Protein AF-A0A6G5QLQ7-F1 (afdb_monomer)

Radius of gyration: 13.01 Å; Cα contacts (8 Å, |Δi|>4): 200; chains: 1; bounding box: 36×27×32 Å

Nearest PDB structures (foldseek):
  4dx9-assembly3_E  TM=5.658E-01  e=3.582E+00  Homo sapiens
  7t3b-assembly1_E  TM=6.150E-01  e=6.074E+00  Homo sapiens
  5zcb-assembly1_A  TM=2.823E-01  e=5.351E-01  Bacillus sp. (in: firmicutes)
  8y5f-assembly1_D  TM=3.367E-01  e=1.313E+00  Escherichia coli

Secondary structure (DSSP, 8-state):
------EEETTTTEEEEEEE-TTSSEEEEEEEES--EEEESS--S---SPPEEEEEEEEETTTEEEEEEEETTS-EEEEEESEEEEEEEE-

pLDDT: mean 75.91, std 15.09, range [42.38, 93.56]

Solvent-accessible surface area (backbone atoms only — not comparable to full-atom values): 5303 Å² total; per-residue (Å²): 126,45,57,70,58,80,50,80,48,93,87,50,53,38,44,42,45,40,40,48,39,96,83,65,51,30,38,39,36,39,39,36,34,57,53,75,47,77,46,69,76,63,94,66,94,71,81,67,85,57,49,77,73,46,76,49,81,46,83,44,82,94,73,31,35,36,40,39,39,33,30,72,85,71,48,40,42,39,40,30,25,63,45,78,47,79,48,78,41,78,107

Structure (mmCIF, N/CA/C/O backbone):
data_AF-A0A6G5QLQ7-F1
#
_entry.id   AF-A0A6G5QLQ7-F1
#
loop_
_atom_site.group_PDB
_atom_site.id
_atom_site.type_symbol
_atom_site.label_atom_id
_atom_site.label_alt_id
_atom_site.label_comp_id
_atom_site.label_asym_id
_atom_site.label_entity_id
_atom_site.label_seq_id
_atom_site.pdbx_PDB_ins_code
_atom_site.Cartn_x
_atom_site.Cartn_y
_atom_site.Cartn_z
_atom_site.occupancy
_atom_site.B_iso_or_equiv
_atom_site.auth_seq_id
_atom_site.auth_comp_id
_atom_site.auth_asym_id
_atom_site.auth_atom_id
_atom_site.pdbx_PDB_model_num
ATOM 1 N N . MET A 1 1 ? 14.661 -2.332 -8.443 1.00 48.22 1 MET A N 1
ATOM 2 C CA . MET A 1 1 ? 13.963 -3.577 -8.075 1.00 48.22 1 MET A CA 1
ATOM 3 C C . MET A 1 1 ? 13.117 -3.241 -6.865 1.00 48.22 1 MET A C 1
ATOM 5 O O . MET A 1 1 ? 13.675 -2.798 -5.866 1.00 48.22 1 MET A O 1
ATOM 9 N N . THR A 1 2 ? 11.795 -3.290 -6.997 1.00 48.72 2 THR A N 1
ATOM 10 C CA . THR A 1 2 ? 10.874 -2.817 -5.957 1.00 48.72 2 THR A CA 1
ATOM 11 C C . THR A 1 2 ? 10.820 -3.841 -4.824 1.00 48.72 2 THR A C 1
ATOM 13 O O . THR A 1 2 ? 10.266 -4.926 -4.978 1.00 48.72 2 THR A O 1
ATOM 16 N N . GLU A 1 3 ? 11.457 -3.541 -3.691 1.00 48.50 3 GLU A N 1
ATOM 17 C CA . GLU A 1 3 ? 11.501 -4.464 -2.554 1.00 48.50 3 GLU A CA 1
ATOM 18 C C . GLU A 1 3 ? 10.279 -4.262 -1.642 1.00 48.50 3 GLU A C 1
ATOM 20 O O . GLU A 1 3 ? 10.247 -3.379 -0.781 1.00 48.50 3 GLU A O 1
ATOM 25 N N . PHE A 1 4 ? 9.263 -5.109 -1.811 1.00 49.12 4 PHE A N 1
ATOM 26 C CA . PHE A 1 4 ? 8.090 -5.118 -0.942 1.00 49.12 4 PHE A CA 1
ATOM 27 C C . PHE A 1 4 ? 8.362 -5.892 0.341 1.00 49.12 4 PHE A C 1
ATOM 29 O O . PHE A 1 4 ? 8.202 -7.109 0.415 1.00 49.12 4 PHE A O 1
ATOM 36 N N . LYS A 1 5 ? 8.747 -5.170 1.392 1.00 50.78 5 LYS A N 1
ATOM 37 C CA . LYS A 1 5 ? 8.779 -5.713 2.755 1.00 50.78 5 LYS A CA 1
ATOM 38 C C . LYS A 1 5 ? 7.485 -5.344 3.468 1.00 50.78 5 LYS A C 1
ATOM 40 O O . LYS A 1 5 ? 7.384 -4.287 4.087 1.00 50.7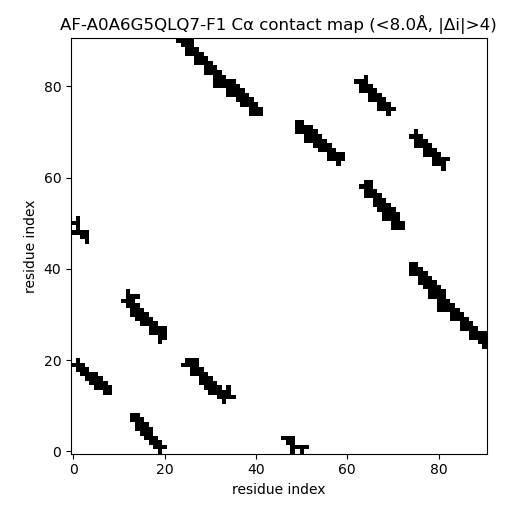8 5 LYS A O 1
ATOM 45 N N . PHE A 1 6 ? 6.492 -6.219 3.336 1.00 50.56 6 PHE A N 1
ATOM 46 C CA . PHE A 1 6 ? 5.240 -6.145 4.078 1.00 50.56 6 PHE A CA 1
ATOM 47 C C . PHE A 1 6 ? 5.454 -6.731 5.479 1.00 50.56 6 PHE A C 1
ATOM 49 O O . PHE A 1 6 ? 5.611 -7.939 5.637 1.00 50.56 6 PHE A O 1
ATOM 56 N N . ALA A 1 7 ? 5.496 -5.873 6.498 1.00 44.22 7 ALA A N 1
ATOM 57 C CA . ALA A 1 7 ? 5.514 -6.291 7.897 1.00 44.22 7 ALA A CA 1
ATOM 58 C C . ALA A 1 7 ? 4.250 -5.761 8.583 1.00 44.22 7 ALA A C 1
ATOM 60 O O . ALA A 1 7 ? 4.148 -4.562 8.850 1.00 44.22 7 ALA A O 1
ATOM 61 N N . ILE A 1 8 ? 3.286 -6.650 8.855 1.00 48.59 8 ILE A N 1
ATOM 62 C CA . ILE A 1 8 ? 2.208 -6.373 9.814 1.00 48.59 8 ILE A CA 1
ATOM 63 C C . ILE A 1 8 ? 2.794 -6.641 11.195 1.00 48.59 8 ILE A C 1
ATOM 65 O O . ILE A 1 8 ? 2.993 -7.793 11.580 1.00 48.59 8 ILE A O 1
ATOM 69 N N . LEU A 1 9 ? 3.099 -5.586 11.941 1.00 47.91 9 LEU A N 1
ATOM 70 C CA . LEU A 1 9 ? 3.472 -5.729 13.343 1.00 47.91 9 LEU A CA 1
ATOM 71 C C . LEU A 1 9 ? 2.172 -5.829 14.146 1.00 47.91 9 LEU A C 1
ATOM 73 O O . LEU A 1 9 ? 1.454 -4.850 14.265 1.00 47.91 9 LEU A O 1
ATOM 77 N N . LYS A 1 10 ? 1.857 -7.017 14.676 1.00 42.38 10 LYS A N 1
ATOM 78 C CA . LYS A 1 10 ? 0.589 -7.337 15.369 1.00 42.38 10 LYS A CA 1
ATOM 79 C C . LYS A 1 10 ? 0.246 -6.467 16.597 1.00 42.38 10 LYS A C 1
ATOM 81 O O . LYS A 1 10 ? -0.876 -6.563 17.071 1.00 42.38 10 LYS A O 1
ATOM 86 N N . ASN A 1 11 ? 1.177 -5.656 17.105 1.00 47.50 11 ASN A N 1
ATOM 87 C CA . ASN A 1 11 ? 1.029 -4.931 18.377 1.00 47.50 11 ASN A CA 1
ATOM 88 C C . ASN A 1 11 ? 0.844 -3.411 18.242 1.00 47.50 11 ASN A C 1
ATOM 90 O O . ASN A 1 11 ? 0.654 -2.730 19.242 1.00 47.50 11 ASN A O 1
ATOM 94 N N . GLU A 1 12 ? 0.871 -2.874 17.027 1.00 55.38 12 GLU A N 1
ATOM 95 C CA .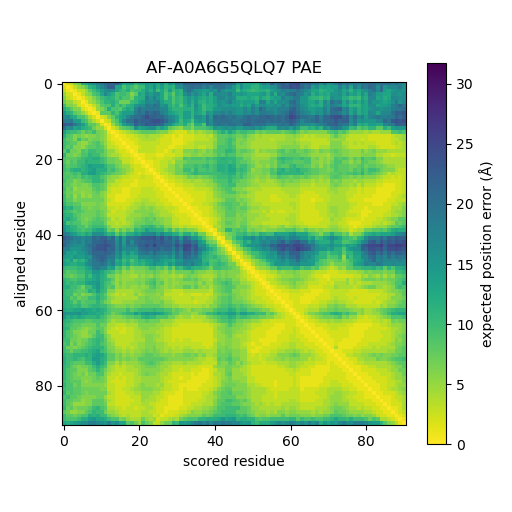 GLU A 1 12 ? 0.442 -1.507 16.732 1.00 55.38 12 GLU A CA 1
ATOM 96 C C . GLU A 1 12 ? -0.400 -1.598 15.461 1.00 55.38 12 GLU A C 1
ATOM 98 O O . GLU A 1 12 ? -0.004 -2.325 14.553 1.00 55.38 12 GLU A O 1
ATOM 103 N N . ASP A 1 13 ? -1.519 -0.879 15.344 1.00 64.88 13 ASP A N 1
ATOM 104 C CA . ASP A 1 13 ? -2.297 -0.779 14.094 1.00 64.88 13 ASP A CA 1
ATOM 105 C C . ASP A 1 13 ? -1.500 -0.012 13.020 1.00 64.88 13 ASP A C 1
ATOM 107 O O . ASP A 1 13 ? -1.873 1.080 12.574 1.00 64.88 13 ASP A O 1
ATOM 111 N N . ARG A 1 14 ? -0.334 -0.545 12.651 1.00 71.62 14 ARG A N 1
ATOM 112 C CA . ARG A 1 14 ? 0.713 0.108 11.889 1.00 71.62 14 ARG A CA 1
ATOM 113 C C . ARG A 1 14 ? 1.155 -0.790 10.751 1.00 71.62 14 ARG A C 1
ATOM 115 O O . ARG A 1 14 ? 1.748 -1.848 10.957 1.00 71.62 14 ARG A O 1
ATOM 122 N N . LEU A 1 15 ? 0.936 -0.315 9.532 1.00 77.31 15 LEU A N 1
ATOM 123 C CA . LEU A 1 15 ? 1.450 -0.945 8.326 1.00 77.31 15 LEU A CA 1
ATOM 124 C C . LEU A 1 15 ? 2.623 -0.124 7.800 1.00 77.31 15 LEU A C 1
ATOM 126 O O . LEU A 1 15 ? 2.517 1.091 7.653 1.00 77.31 15 LEU A O 1
ATOM 130 N N . THR A 1 16 ? 3.741 -0.782 7.498 1.00 78.25 16 THR A N 1
ATOM 131 C CA . THR A 1 16 ? 4.852 -0.149 6.782 1.00 78.25 16 THR A CA 1
ATOM 132 C C . THR A 1 16 ? 4.979 -0.742 5.388 1.00 78.25 16 THR A C 1
ATOM 134 O O . THR A 1 16 ? 5.064 -1.958 5.243 1.00 78.25 16 THR A O 1
ATOM 137 N N . MET A 1 17 ? 5.044 0.118 4.378 1.00 77.94 17 MET A N 1
ATOM 138 C CA . MET A 1 17 ? 5.381 -0.254 3.007 1.00 77.94 17 MET A CA 1
ATOM 139 C C . MET A 1 17 ? 6.625 0.511 2.578 1.00 77.94 17 MET A C 1
ATOM 141 O O . MET A 1 17 ? 6.768 1.691 2.887 1.00 77.94 17 MET A O 1
ATOM 145 N N . LYS A 1 18 ? 7.546 -0.159 1.891 1.00 79.31 18 LYS A N 1
ATOM 146 C CA . LYS A 1 18 ? 8.732 0.469 1.309 1.00 79.31 18 LYS A CA 1
ATOM 147 C C . LYS A 1 18 ? 8.725 0.231 -0.188 1.00 79.31 18 LYS A C 1
ATOM 149 O O . LYS A 1 18 ? 8.357 -0.860 -0.614 1.00 79.31 18 LYS A O 1
ATOM 154 N N . PHE A 1 19 ? 9.132 1.230 -0.955 1.00 74.81 19 PHE A N 1
ATOM 155 C CA . PHE A 1 19 ? 9.364 1.070 -2.381 1.00 74.81 19 PHE A CA 1
ATOM 156 C C . PHE A 1 19 ? 10.539 1.917 -2.840 1.00 74.81 19 PHE A C 1
ATOM 158 O O . PHE A 1 19 ? 10.798 2.998 -2.311 1.00 74.81 19 PHE A O 1
ATOM 165 N N . LEU A 1 20 ? 11.236 1.398 -3.842 1.00 73.25 20 LEU A N 1
ATOM 166 C CA . LEU A 1 20 ? 12.228 2.144 -4.591 1.00 73.25 20 LEU A CA 1
ATOM 167 C C . LEU A 1 20 ? 11.497 2.939 -5.680 1.00 73.25 20 LEU A C 1
ATOM 169 O O . LEU A 1 20 ? 10.631 2.393 -6.361 1.00 73.25 20 LEU A O 1
ATOM 173 N N . SER A 1 21 ? 11.845 4.213 -5.825 1.00 71.06 21 SER A N 1
ATOM 174 C CA . SER A 1 21 ? 11.426 5.093 -6.916 1.00 71.06 21 SER A CA 1
ATOM 175 C C . SER A 1 21 ? 11.611 4.397 -8.269 1.00 71.06 21 SER A C 1
ATOM 177 O O . SER A 1 21 ? 12.619 3.704 -8.453 1.00 71.06 21 SER A O 1
ATOM 179 N N . PRO A 1 22 ? 10.713 4.612 -9.248 1.00 68.00 22 PRO A N 1
ATOM 180 C CA . PRO A 1 22 ? 10.920 4.153 -10.622 1.00 68.00 22 PRO A CA 1
ATOM 181 C C . PRO A 1 22 ? 12.265 4.607 -11.211 1.00 68.00 22 PRO A C 1
ATOM 183 O O . PRO A 1 22 ? 12.899 3.856 -11.950 1.00 68.00 22 PRO A O 1
ATOM 186 N N . TYR A 1 23 ? 12.749 5.789 -10.814 1.00 75.50 23 TYR A N 1
ATOM 187 C CA . TYR A 1 23 ? 14.044 6.338 -11.230 1.00 75.50 23 TYR A CA 1
ATOM 188 C C . TYR A 1 23 ? 15.237 5.768 -10.447 1.00 75.50 23 TYR A C 1
ATOM 190 O O . TYR A 1 23 ? 16.382 6.104 -10.732 1.00 75.50 23 TYR A O 1
ATOM 198 N N . ARG A 1 24 ? 14.982 4.880 -9.476 1.00 72.94 24 ARG A N 1
ATOM 199 C CA . ARG A 1 24 ? 15.974 4.207 -8.617 1.00 72.94 24 ARG A CA 1
ATOM 200 C C . ARG A 1 24 ? 16.868 5.137 -7.793 1.00 72.94 24 ARG A C 1
ATOM 202 O O . ARG A 1 24 ? 17.860 4.684 -7.237 1.00 72.94 24 ARG A O 1
ATOM 209 N N . ASP A 1 25 ? 16.482 6.398 -7.670 1.00 81.75 25 ASP A N 1
ATOM 210 C CA . ASP A 1 25 ? 17.210 7.458 -6.974 1.00 81.75 25 ASP A CA 1
ATOM 211 C C . ASP A 1 25 ? 16.750 7.647 -5.520 1.00 81.75 25 ASP A C 1
ATOM 213 O O . ASP A 1 25 ? 17.453 8.244 -4.706 1.00 81.75 25 ASP A O 1
ATOM 217 N N . ARG A 1 26 ? 15.551 7.155 -5.180 1.00 82.31 26 ARG A N 1
ATOM 218 C CA . ARG A 1 26 ? 14.930 7.370 -3.866 1.00 82.31 26 ARG A CA 1
ATOM 219 C C . ARG A 1 26 ? 14.243 6.130 -3.337 1.00 82.31 26 ARG A C 1
ATOM 221 O O . ARG A 1 26 ? 13.579 5.409 -4.072 1.00 82.31 26 ARG A O 1
ATOM 228 N N . ASN A 1 27 ? 14.338 5.927 -2.033 1.00 82.81 27 ASN A N 1
ATOM 229 C CA . ASN A 1 27 ? 13.526 4.986 -1.284 1.00 82.81 27 ASN A CA 1
ATOM 230 C C . ASN A 1 27 ? 12.427 5.738 -0.545 1.00 82.81 27 ASN A C 1
ATOM 232 O O . ASN A 1 27 ? 12.700 6.631 0.261 1.00 82.81 27 ASN A O 1
ATOM 236 N N . PHE A 1 28 ? 11.192 5.304 -0.740 1.00 82.75 28 PHE A N 1
ATOM 237 C CA . PHE A 1 28 ? 10.068 5.771 0.044 1.00 82.75 28 PHE A CA 1
ATOM 238 C C . PHE A 1 28 ? 9.663 4.734 1.084 1.00 82.75 28 PHE A C 1
ATOM 240 O O . PHE A 1 28 ? 9.657 3.527 0.831 1.00 82.75 28 PHE A O 1
ATOM 247 N N . LYS A 1 29 ? 9.285 5.212 2.266 1.00 86.81 29 LYS A N 1
ATOM 248 C CA . LYS A 1 29 ? 8.724 4.419 3.357 1.00 86.81 29 LYS A CA 1
ATOM 249 C C . LYS A 1 29 ? 7.403 5.042 3.795 1.00 86.81 29 LYS A C 1
ATOM 251 O O . LYS A 1 29 ? 7.377 6.122 4.371 1.00 86.81 29 LYS A O 1
ATOM 256 N N . PHE A 1 30 ? 6.326 4.314 3.559 1.00 86.50 30 PHE A N 1
ATOM 257 C CA . PHE A 1 30 ? 4.961 4.646 3.933 1.00 86.50 30 PHE A CA 1
ATOM 258 C C . PHE A 1 30 ? 4.660 3.977 5.262 1.00 86.50 30 PHE A C 1
ATOM 260 O O . PHE A 1 30 ? 4.818 2.765 5.393 1.00 86.50 30 PHE A O 1
ATOM 267 N N . ILE A 1 31 ? 4.248 4.758 6.250 1.00 88.62 31 ILE A N 1
ATOM 268 C CA . ILE A 1 31 ? 3.883 4.296 7.585 1.00 88.62 31 ILE A CA 1
ATOM 269 C C . ILE A 1 31 ? 2.427 4.694 7.816 1.00 88.62 31 ILE A C 1
ATOM 271 O O . ILE A 1 31 ? 2.114 5.844 8.125 1.00 88.62 31 ILE A O 1
ATOM 275 N N . PHE A 1 32 ? 1.531 3.730 7.657 1.00 87.62 32 PHE A N 1
ATOM 276 C CA . PHE A 1 32 ? 0.114 3.876 7.963 1.00 87.62 32 PHE A CA 1
ATOM 277 C C . PHE A 1 32 ? -0.090 3.629 9.451 1.00 87.62 32 PHE A C 1
ATOM 279 O O . PHE A 1 32 ? 0.389 2.622 9.962 1.00 87.62 32 PHE A O 1
ATOM 286 N N . LYS A 1 33 ? -0.796 4.525 10.137 1.00 87.25 33 LYS A N 1
ATOM 287 C CA . LYS A 1 33 ? -1.154 4.424 11.557 1.00 87.25 33 LYS A CA 1
ATOM 288 C C . LYS A 1 33 ? -2.677 4.390 11.696 1.00 87.25 33 LYS A C 1
ATOM 290 O O . LYS A 1 33 ? -3.387 5.062 10.935 1.00 87.25 33 LYS A O 1
ATOM 295 N N . ASN A 1 34 ? -3.159 3.640 12.684 1.00 87.62 34 ASN A N 1
ATOM 296 C CA . ASN A 1 34 ? -4.576 3.346 12.913 1.00 87.62 34 ASN A CA 1
ATOM 297 C C . ASN A 1 34 ? -5.202 2.729 11.655 1.00 87.62 34 ASN A C 1
ATOM 299 O O . ASN A 1 34 ? -6.135 3.279 11.057 1.00 87.62 34 ASN A O 1
ATOM 303 N N . VAL A 1 35 ? -4.591 1.640 11.188 1.00 85.12 35 VAL A N 1
ATOM 304 C CA . VAL A 1 35 ? -5.070 0.870 10.039 1.00 85.12 35 VAL A CA 1
ATOM 305 C C . VAL A 1 35 ? -6.420 0.246 10.389 1.00 85.12 35 VAL A C 1
ATOM 307 O O . VAL A 1 35 ? -6.544 -0.492 11.354 1.00 85.12 35 VAL A O 1
ATOM 310 N N . LEU A 1 36 ? -7.438 0.551 9.589 1.00 86.38 36 LEU A N 1
ATOM 311 C CA . LEU A 1 36 ? -8.807 0.065 9.769 1.00 86.38 36 LEU A CA 1
ATOM 312 C C . LEU A 1 36 ? -9.063 -1.218 8.979 1.00 86.38 36 LEU A C 1
ATOM 314 O O . LEU A 1 36 ? -9.846 -2.065 9.394 1.00 86.38 36 LEU A O 1
ATOM 318 N N . ALA A 1 37 ? -8.461 -1.330 7.795 1.00 84.75 37 ALA A N 1
ATOM 319 C CA . ALA A 1 37 ? -8.582 -2.504 6.944 1.00 84.75 37 ALA A CA 1
ATOM 320 C C . ALA A 1 37 ? -7.436 -2.553 5.936 1.00 84.75 37 ALA A C 1
ATOM 322 O O . ALA A 1 37 ? -7.020 -1.520 5.409 1.00 84.75 37 ALA A O 1
ATOM 323 N N . ILE A 1 38 ? -6.994 -3.763 5.607 1.00 81.62 38 ILE A N 1
ATOM 324 C CA . ILE A 1 38 ? -6.114 -4.031 4.471 1.00 81.62 38 ILE A CA 1
ATOM 325 C C . ILE A 1 38 ? -6.841 -5.038 3.585 1.00 81.62 38 ILE A C 1
ATOM 327 O O . ILE A 1 38 ? -7.301 -6.070 4.072 1.00 81.62 38 ILE A O 1
ATOM 331 N N . ARG A 1 39 ? -6.988 -4.729 2.298 1.00 81.81 39 ARG A N 1
ATOM 332 C CA . ARG A 1 39 ? -7.606 -5.621 1.313 1.00 81.81 39 ARG A CA 1
ATOM 333 C C . ARG A 1 39 ? -6.583 -5.986 0.250 1.00 81.81 39 ARG A C 1
ATOM 335 O O . ARG A 1 39 ? -5.969 -5.102 -0.342 1.00 81.81 39 ARG A O 1
ATOM 342 N N . PHE A 1 40 ? -6.457 -7.280 -0.004 1.00 75.44 40 PHE A N 1
ATOM 343 C CA . PHE A 1 40 ? -5.678 -7.846 -1.099 1.00 75.44 40 PHE A CA 1
ATOM 344 C C . PHE A 1 40 ? -6.662 -8.374 -2.133 1.00 75.44 40 PHE A C 1
ATOM 346 O O . PHE A 1 40 ? -7.588 -9.098 -1.774 1.00 75.44 40 PHE A O 1
ATOM 353 N N . LYS A 1 41 ? -6.504 -8.004 -3.406 1.00 63.56 41 LYS A N 1
ATOM 354 C CA . LYS A 1 41 ? -7.421 -8.467 -4.461 1.00 63.56 41 LYS A CA 1
ATOM 355 C C . LYS A 1 41 ? -7.097 -9.876 -5.005 1.00 63.56 41 LYS A C 1
ATOM 357 O O . LYS A 1 41 ? -7.668 -10.252 -6.017 1.00 63.56 41 LYS A O 1
ATOM 362 N N . THR A 1 42 ? -6.228 -10.662 -4.363 1.00 54.16 42 THR A N 1
ATOM 363 C CA . THR A 1 42 ? -5.859 -12.024 -4.814 1.00 54.16 42 THR A CA 1
ATOM 364 C C . THR A 1 42 ? -5.333 -12.897 -3.670 1.00 54.16 42 THR A C 1
ATOM 366 O O . THR A 1 42 ? -4.632 -12.387 -2.797 1.00 54.16 42 THR A O 1
ATOM 369 N N . ASP A 1 43 ? -5.597 -14.207 -3.745 1.00 50.44 43 ASP A N 1
ATOM 370 C CA . ASP A 1 43 ? -5.190 -15.276 -2.805 1.00 50.44 43 ASP A CA 1
ATOM 371 C C . ASP A 1 43 ? -3.688 -15.649 -2.828 1.00 50.44 43 ASP A C 1
ATOM 373 O O . ASP A 1 43 ? -3.255 -16.626 -2.211 1.00 50.44 43 ASP A O 1
ATOM 377 N N . ASP A 1 44 ? -2.851 -14.875 -3.520 1.00 48.53 44 ASP A N 1
ATOM 378 C CA . ASP A 1 44 ? -1.447 -15.220 -3.724 1.00 48.53 44 ASP A CA 1
ATOM 379 C C . ASP A 1 44 ? -0.584 -14.887 -2.502 1.00 48.53 44 ASP A C 1
ATOM 381 O O . ASP A 1 44 ? -0.176 -13.748 -2.269 1.00 48.53 44 ASP A O 1
ATOM 385 N N . ARG A 1 45 ? -0.188 -15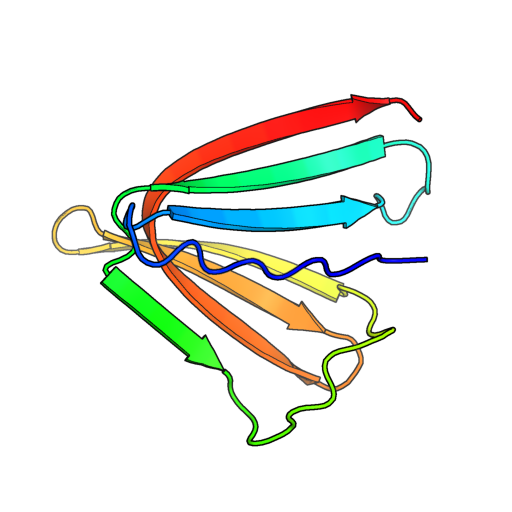.935 -1.774 1.00 46.78 45 ARG A N 1
ATOM 386 C CA . ARG A 1 45 ? 0.845 -15.908 -0.718 1.00 46.78 45 ARG A CA 1
ATOM 387 C C . ARG A 1 45 ? 2.255 -15.564 -1.247 1.00 46.78 45 ARG A C 1
ATOM 389 O O . ARG A 1 45 ? 3.213 -15.570 -0.479 1.00 46.78 45 ARG A O 1
ATOM 396 N N . GLY A 1 46 ? 2.395 -15.273 -2.543 1.00 52.19 46 GLY A N 1
ATOM 397 C CA . GLY A 1 46 ? 3.654 -15.067 -3.266 1.00 52.19 46 GLY A CA 1
ATOM 398 C C . GLY A 1 46 ? 3.911 -13.622 -3.704 1.00 52.19 46 GLY A C 1
ATOM 399 O O . GLY A 1 46 ? 4.352 -13.401 -4.827 1.00 52.19 46 GLY A O 1
ATOM 400 N N . PHE A 1 47 ? 3.629 -12.628 -2.855 1.00 58.97 47 PHE A N 1
ATOM 401 C CA . PHE A 1 47 ? 3.881 -11.215 -3.165 1.00 58.97 47 PHE A CA 1
ATOM 402 C C . PHE A 1 47 ? 5.392 -10.900 -3.162 1.00 58.97 47 PHE A C 1
ATOM 404 O O . PHE A 1 47 ? 5.945 -10.433 -2.166 1.00 58.97 47 PHE A O 1
ATOM 411 N N . LYS A 1 48 ? 6.090 -11.206 -4.260 1.00 56.56 48 LYS A N 1
ATOM 412 C CA . LYS A 1 48 ? 7.497 -10.841 -4.487 1.00 56.56 48 LYS A CA 1
ATOM 413 C C . LYS A 1 48 ? 7.694 -10.391 -5.934 1.00 56.56 48 LYS A C 1
ATOM 415 O O . LYS A 1 48 ? 7.126 -10.988 -6.839 1.00 56.56 48 LYS A O 1
ATOM 420 N N . ASN A 1 49 ? 8.549 -9.385 -6.123 1.00 60.56 49 ASN A N 1
ATOM 421 C CA . ASN A 1 49 ? 9.034 -8.916 -7.428 1.00 60.56 49 ASN A CA 1
ATOM 422 C C . ASN A 1 49 ? 7.948 -8.423 -8.402 1.00 60.56 49 ASN A C 1
ATOM 424 O O . ASN A 1 49 ? 8.037 -8.677 -9.597 1.00 60.56 49 ASN A O 1
ATOM 428 N N . ASP A 1 50 ?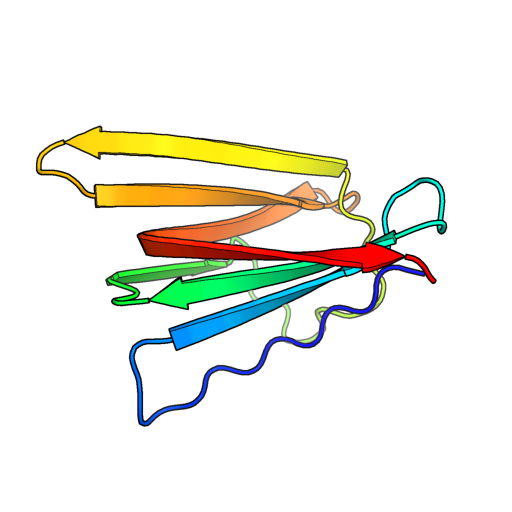 6.934 -7.722 -7.897 1.00 68.88 50 ASP A N 1
ATOM 429 C CA . ASP A 1 50 ? 5.960 -7.021 -8.738 1.00 68.88 50 ASP A CA 1
ATOM 430 C C . ASP A 1 50 ? 6.328 -5.539 -8.815 1.00 68.88 50 ASP A C 1
ATOM 432 O O . ASP A 1 50 ? 6.799 -4.982 -7.823 1.00 68.88 50 ASP A O 1
ATOM 436 N N . ASP A 1 51 ? 6.116 -4.888 -9.953 1.00 73.56 51 ASP A N 1
ATOM 437 C CA . ASP A 1 51 ? 6.409 -3.461 -10.091 1.00 73.56 51 ASP A CA 1
ATOM 438 C C . ASP A 1 51 ? 5.170 -2.624 -9.770 1.00 73.56 51 ASP A C 1
ATOM 440 O O . ASP A 1 51 ? 4.063 -2.900 -10.235 1.00 73.56 51 ASP A O 1
ATOM 444 N N . LEU A 1 52 ? 5.347 -1.592 -8.941 1.00 76.75 52 LEU A N 1
ATOM 445 C CA . LEU A 1 52 ? 4.288 -0.634 -8.639 1.00 76.75 52 LEU A CA 1
ATOM 446 C C . LEU A 1 52 ? 4.068 0.261 -9.858 1.00 76.75 52 LEU A C 1
ATOM 448 O O . LEU A 1 52 ? 4.972 1.003 -10.232 1.00 76.75 52 LEU A O 1
ATOM 452 N N . ILE A 1 53 ? 2.870 0.222 -10.443 1.00 77.88 53 ILE A N 1
ATOM 453 C CA . ILE A 1 53 ? 2.513 1.107 -11.560 1.00 77.88 53 ILE A CA 1
ATOM 454 C C . ILE A 1 53 ? 1.818 2.356 -11.036 1.00 77.88 53 ILE A C 1
ATOM 456 O O . ILE A 1 53 ? 2.178 3.472 -11.400 1.00 77.88 53 ILE A O 1
ATOM 460 N N . ILE A 1 54 ? 0.803 2.173 -10.190 1.00 79.75 54 ILE A N 1
ATOM 461 C CA . ILE A 1 54 ? -0.036 3.270 -9.707 1.00 79.75 54 ILE A CA 1
ATOM 462 C C . ILE A 1 54 ? -0.129 3.184 -8.200 1.00 79.75 54 ILE A C 1
ATOM 464 O O . ILE A 1 54 ? -0.327 2.113 -7.627 1.00 79.75 54 ILE A O 1
ATOM 468 N N . HIS A 1 55 ? -0.050 4.337 -7.556 1.00 85.00 55 HIS A N 1
ATOM 469 C CA . HIS A 1 55 ? -0.376 4.468 -6.155 1.00 85.00 55 HIS A CA 1
ATOM 470 C C . HIS A 1 55 ? -1.292 5.685 -5.986 1.00 85.00 55 HIS A C 1
ATOM 472 O O . HIS A 1 55 ? -1.005 6.769 -6.488 1.00 85.00 55 HIS A O 1
ATOM 478 N N . GLN A 1 56 ? -2.450 5.488 -5.363 1.00 88.62 56 GLN A N 1
ATOM 479 C CA . GLN A 1 56 ? -3.526 6.473 -5.325 1.00 88.62 56 GLN A CA 1
ATOM 480 C C . GLN A 1 56 ? -3.982 6.699 -3.889 1.00 88.62 56 GLN A C 1
ATOM 482 O O . GLN A 1 56 ? -4.294 5.759 -3.165 1.00 88.62 56 GLN A O 1
ATOM 487 N N . PHE A 1 57 ? -4.070 7.966 -3.498 1.00 91.00 57 PHE A N 1
ATOM 488 C CA . PHE A 1 57 ? -4.660 8.378 -2.232 1.00 91.00 57 PHE A CA 1
ATOM 489 C C . PHE A 1 57 ? -6.099 8.855 -2.445 1.00 91.00 57 PHE A C 1
ATOM 491 O O . PHE A 1 57 ? -6.384 9.580 -3.398 1.00 91.00 57 PHE A O 1
ATOM 498 N N . SER A 1 58 ? -7.007 8.495 -1.537 1.00 92.19 58 SER A N 1
ATOM 499 C CA . SER A 1 58 ? -8.351 9.070 -1.483 1.00 92.19 58 SER A CA 1
ATOM 500 C C . SER A 1 58 ? -8.817 9.317 -0.048 1.00 92.19 58 SER A C 1
ATOM 502 O O . SER A 1 58 ? -8.594 8.506 0.852 1.00 92.19 58 SER A O 1
ATOM 504 N N . LEU A 1 59 ? -9.502 10.443 0.163 1.00 92.44 59 LEU A N 1
ATOM 505 C CA . LEU A 1 59 ? -10.189 10.747 1.416 1.00 92.44 59 LEU A CA 1
ATOM 506 C C . LEU A 1 59 ? -11.633 10.236 1.332 1.00 92.44 59 LEU A C 1
ATOM 508 O O . LEU A 1 59 ? -12.381 10.586 0.422 1.00 92.44 59 LEU A O 1
ATOM 512 N N . LYS A 1 60 ? -12.024 9.389 2.278 1.00 90.62 60 LYS A N 1
ATOM 513 C CA . LYS A 1 60 ? -13.376 8.845 2.432 1.00 90.62 60 LYS A CA 1
ATOM 514 C C . LYS A 1 60 ? -14.147 9.607 3.518 1.00 90.62 60 LYS A C 1
ATOM 516 O O . LYS A 1 60 ? -13.537 10.267 4.367 1.00 90.62 60 LYS A O 1
ATOM 521 N N . PRO A 1 61 ? -15.488 9.480 3.549 1.00 89.06 61 PRO A N 1
ATOM 522 C CA . PRO A 1 61 ? -16.310 10.070 4.601 1.00 89.06 61 PRO A CA 1
ATOM 523 C C . PRO A 1 61 ? -15.842 9.688 6.013 1.00 89.06 61 PRO A C 1
ATOM 525 O O . PRO A 1 61 ? -15.221 8.643 6.220 1.00 89.06 61 PRO A O 1
ATOM 528 N N . LYS A 1 62 ? -16.187 10.521 7.003 1.00 85.94 62 LYS A N 1
ATOM 529 C CA . LYS A 1 62 ? -15.828 10.331 8.426 1.00 85.94 62 LYS A CA 1
ATOM 530 C C . LYS A 1 62 ? -14.311 10.339 8.690 1.00 85.94 62 LYS A C 1
ATOM 532 O O . LYS A 1 62 ? -13.829 9.669 9.609 1.00 85.94 62 LYS A O 1
ATOM 537 N N . GLY A 1 63 ? -13.552 11.073 7.872 1.00 84.62 63 GLY A N 1
ATOM 538 C CA . GLY A 1 63 ? -12.104 11.239 8.030 1.00 84.62 63 GLY A CA 1
ATOM 539 C C . GLY A 1 63 ? -11.349 9.914 7.949 1.00 84.62 63 GLY A C 1
ATOM 540 O O . GLY A 1 63 ? -10.490 9.641 8.784 1.00 84.62 63 GLY A O 1
ATOM 541 N N . VAL A 1 64 ? -11.759 9.021 7.050 1.00 90.56 64 VAL A N 1
ATOM 542 C CA . VAL A 1 64 ? -11.041 7.773 6.763 1.00 90.56 64 VAL A CA 1
ATOM 543 C C . VAL A 1 64 ? -10.240 7.986 5.492 1.00 90.56 64 VAL A C 1
ATOM 545 O O . VAL A 1 64 ? -10.786 8.444 4.500 1.00 90.56 64 VAL A O 1
ATOM 548 N N . CYS A 1 65 ? -8.965 7.638 5.494 1.00 93.56 65 CYS A N 1
ATOM 549 C CA . CYS A 1 65 ? -8.135 7.676 4.301 1.00 93.56 65 CYS 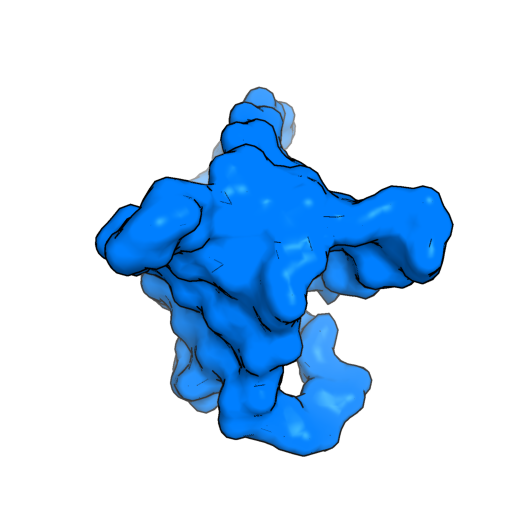A CA 1
ATOM 550 C C . CYS A 1 65 ? -8.059 6.280 3.683 1.00 93.56 65 CYS A C 1
ATOM 552 O O . CYS A 1 65 ? -8.085 5.278 4.399 1.00 93.56 65 CYS A O 1
ATOM 554 N N . GLU A 1 66 ? -7.951 6.211 2.363 1.00 93.19 66 GLU A N 1
ATOM 555 C CA . GLU A 1 66 ? -7.687 4.982 1.621 1.00 93.19 66 GLU A CA 1
ATOM 556 C C . GLU A 1 66 ? -6.486 5.195 0.697 1.00 93.19 66 GLU A C 1
ATOM 558 O O . GLU A 1 66 ? -6.405 6.208 0.001 1.00 93.19 66 GLU A O 1
ATOM 563 N N . TYR A 1 67 ? -5.548 4.251 0.723 1.00 91.50 67 TYR A N 1
ATOM 564 C CA . TYR A 1 67 ? -4.402 4.202 -0.176 1.00 91.50 67 TYR A CA 1
ATOM 565 C C . TYR A 1 67 ? -4.480 2.931 -0.998 1.00 91.50 67 TYR A C 1
ATOM 567 O O . TYR A 1 67 ? -4.544 1.838 -0.438 1.00 91.50 67 TYR A O 1
ATOM 575 N N . ASP A 1 68 ? -4.446 3.078 -2.309 1.00 90.19 68 ASP A N 1
ATOM 576 C CA . ASP A 1 68 ? -4.438 1.980 -3.252 1.00 90.19 68 ASP A CA 1
ATOM 577 C C . ASP A 1 68 ? -3.075 1.869 -3.911 1.00 90.19 68 ASP A C 1
ATOM 579 O O . ASP A 1 68 ? -2.512 2.861 -4.359 1.00 90.19 68 ASP A O 1
ATOM 583 N N . PHE A 1 69 ? -2.569 0.649 -3.997 1.00 85.06 69 PHE A N 1
ATOM 584 C CA . PHE A 1 69 ? -1.372 0.298 -4.741 1.00 85.06 69 PHE A CA 1
ATOM 585 C C . PHE A 1 69 ? -1.772 -0.694 -5.821 1.00 85.06 69 PHE A C 1
ATOM 587 O O . PHE A 1 69 ? -2.358 -1.729 -5.500 1.00 85.06 69 PHE A O 1
ATOM 594 N N . ILE A 1 70 ? -1.488 -0.370 -7.078 1.00 84.81 70 ILE A N 1
ATOM 595 C CA . ILE A 1 70 ? -1.788 -1.189 -8.252 1.00 84.81 70 ILE A CA 1
ATOM 596 C C . ILE A 1 70 ? -0.468 -1.577 -8.906 1.00 84.81 70 ILE A C 1
ATOM 598 O O . ILE A 1 70 ? 0.364 -0.721 -9.222 1.00 84.81 70 ILE A O 1
ATOM 602 N N . PHE A 1 71 ? -0.297 -2.875 -9.103 1.00 80.50 71 PHE A N 1
ATOM 603 C CA . PHE A 1 71 ? 0.936 -3.468 -9.600 1.00 80.50 71 PHE A CA 1
ATOM 604 C C . PHE A 1 71 ? 0.812 -3.878 -11.064 1.00 80.50 71 PHE A C 1
ATOM 606 O O . PHE A 1 71 ? -0.296 -3.986 -11.594 1.00 80.50 71 PHE A O 1
ATOM 613 N N . ALA A 1 72 ? 1.951 -4.126 -11.706 1.00 80.56 72 ALA A N 1
ATOM 614 C CA . ALA A 1 72 ? 2.025 -4.520 -13.109 1.00 80.56 72 ALA A CA 1
ATOM 615 C C . ALA A 1 72 ? 1.301 -5.828 -13.411 1.00 80.56 72 ALA A C 1
ATOM 617 O O . ALA A 1 72 ? 0.698 -5.967 -14.472 1.00 80.56 72 ALA A O 1
ATOM 618 N N . SER A 1 73 ? 1.248 -6.739 -12.444 1.00 77.44 73 SER A N 1
ATOM 619 C CA . SER A 1 73 ? 0.412 -7.940 -12.517 1.00 77.44 73 SER A CA 1
ATOM 620 C C . SER A 1 73 ? -1.106 -7.688 -12.499 1.00 77.44 73 SER A C 1
ATOM 622 O O . SER A 1 73 ? -1.882 -8.637 -12.580 1.00 77.44 73 SER A O 1
ATOM 624 N N . GLY A 1 74 ? -1.562 -6.445 -12.313 1.00 78.69 74 GLY A N 1
ATOM 625 C CA . GLY A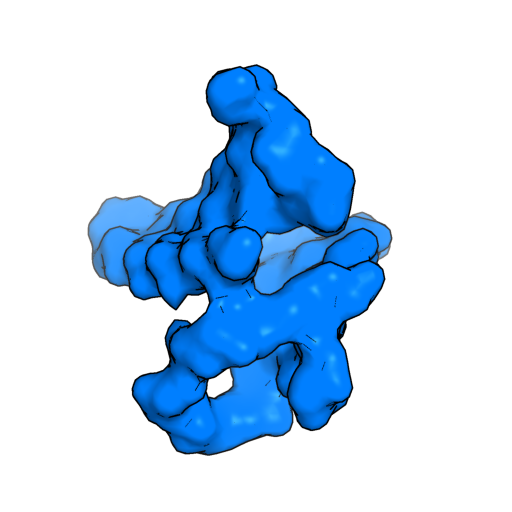 1 74 ? -2.970 -6.112 -12.078 1.00 78.69 74 GLY A CA 1
ATOM 626 C C . GLY A 1 74 ? -3.435 -6.341 -10.634 1.00 78.69 74 GLY A C 1
ATOM 627 O O . GLY A 1 74 ? -4.598 -6.074 -10.306 1.00 78.69 74 GLY A O 1
ATOM 628 N N . ARG A 1 75 ? -2.548 -6.799 -9.738 1.00 79.31 75 ARG A N 1
ATOM 629 C CA . ARG A 1 75 ? -2.841 -6.921 -8.302 1.00 79.31 75 ARG A CA 1
ATOM 630 C C . ARG A 1 75 ? -3.089 -5.548 -7.682 1.00 79.31 75 ARG A C 1
ATOM 632 O O . ARG A 1 75 ? -2.493 -4.548 -8.080 1.00 79.31 75 ARG A O 1
ATOM 639 N N . ARG A 1 76 ? -3.948 -5.514 -6.659 1.00 84.06 76 ARG A N 1
ATOM 640 C CA . ARG A 1 76 ? -4.256 -4.303 -5.889 1.00 84.06 76 ARG A CA 1
ATOM 641 C C . ARG A 1 76 ? -4.181 -4.560 -4.391 1.00 84.06 76 ARG A C 1
ATOM 643 O O . ARG A 1 76 ? -4.763 -5.532 -3.902 1.00 84.06 76 ARG A O 1
ATOM 650 N N . ILE A 1 77 ? -3.507 -3.658 -3.683 1.00 83.00 77 ILE A N 1
ATOM 651 C CA . ILE A 1 77 ? -3.523 -3.561 -2.222 1.00 83.00 77 ILE A CA 1
ATOM 652 C C . ILE A 1 77 ? -4.227 -2.263 -1.849 1.00 83.00 77 ILE A C 1
ATOM 654 O O . ILE A 1 77 ? -3.791 -1.192 -2.260 1.00 83.00 77 ILE A O 1
ATOM 658 N N . SER A 1 78 ? -5.284 -2.361 -1.049 1.00 88.44 78 SER A N 1
ATOM 659 C CA . SER A 1 78 ? -6.001 -1.204 -0.512 1.00 88.44 78 SER A CA 1
ATOM 660 C C . SER A 1 78 ? -5.818 -1.138 0.996 1.00 88.44 78 SER A C 1
ATOM 662 O O . SER A 1 78 ? -6.133 -2.094 1.705 1.00 88.44 78 SER A O 1
ATOM 664 N N . VAL A 1 79 ? -5.351 -0.002 1.501 1.00 88.44 79 VAL A N 1
ATOM 665 C CA . VAL A 1 79 ? -5.146 0.254 2.928 1.00 88.44 79 VAL A CA 1
ATOM 666 C C . VAL A 1 79 ? -6.102 1.352 3.356 1.00 88.44 79 VAL A C 1
ATOM 668 O O . VAL A 1 79 ? -6.003 2.473 2.868 1.00 88.44 79 VAL A O 1
ATOM 671 N N . LYS A 1 80 ? -7.008 1.061 4.290 1.00 91.75 80 LYS A N 1
ATOM 672 C CA . LYS A 1 80 ? -7.825 2.071 4.973 1.00 91.75 80 LYS A CA 1
ATOM 673 C C . LYS A 1 80 ? -7.183 2.425 6.303 1.00 91.75 80 LYS A C 1
ATOM 675 O O . LYS A 1 80 ? -6.849 1.528 7.071 1.00 91.75 80 LYS A O 1
ATOM 680 N N . PHE A 1 81 ? -7.018 3.708 6.591 1.00 91.56 81 PHE A N 1
ATOM 681 C CA . PHE A 1 81 ? -6.262 4.192 7.750 1.00 91.56 81 PHE A CA 1
ATOM 682 C C . PHE A 1 81 ? -6.733 5.586 8.186 1.00 91.56 81 PHE A C 1
ATOM 684 O O . PHE A 1 81 ? -7.547 6.215 7.506 1.00 91.56 81 PHE A O 1
ATOM 691 N N . LYS A 1 82 ? -6.227 6.088 9.320 1.00 90.75 82 LYS A N 1
ATOM 692 C CA . LYS A 1 82 ? -6.497 7.468 9.778 1.00 90.75 82 LYS A CA 1
ATOM 693 C C . LYS A 1 82 ? -5.320 8.418 9.599 1.00 90.75 82 LYS A C 1
ATOM 695 O O . LYS A 1 82 ? -5.539 9.599 9.355 1.00 90.75 82 LYS A O 1
ATOM 700 N N . ARG A 1 83 ? -4.081 7.932 9.715 1.00 90.12 83 ARG A N 1
ATOM 701 C CA . ARG A 1 83 ? -2.880 8.764 9.562 1.00 90.12 83 ARG A CA 1
ATOM 702 C C . ARG A 1 83 ? -1.821 8.076 8.707 1.00 90.12 83 ARG A C 1
ATOM 704 O O . ARG A 1 83 ? -1.592 6.880 8.851 1.00 90.12 83 ARG A O 1
ATOM 711 N N . LEU A 1 84 ? -1.176 8.846 7.837 1.00 91.12 84 L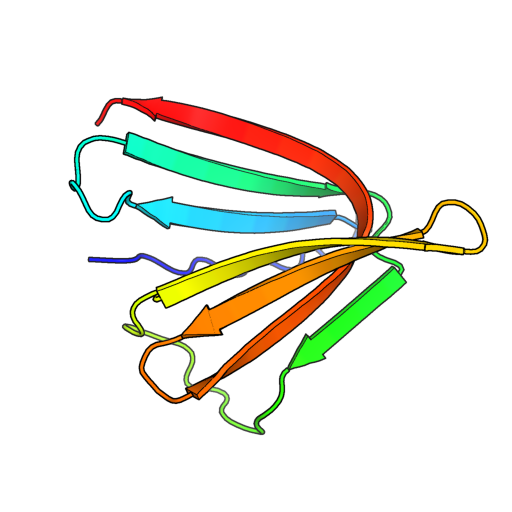EU A N 1
ATOM 712 C CA . LEU A 1 84 ? -0.060 8.408 7.004 1.00 91.12 84 LEU A CA 1
ATOM 713 C C . LEU A 1 84 ? 1.154 9.287 7.273 1.00 91.12 84 LEU A C 1
ATOM 715 O O . LEU A 1 84 ? 1.033 10.502 7.404 1.00 91.12 84 LEU A O 1
ATOM 719 N N . GLU A 1 85 ? 2.312 8.654 7.345 1.00 90.81 85 GLU A N 1
ATOM 720 C CA . GLU A 1 85 ? 3.618 9.292 7.362 1.00 90.81 85 GLU A CA 1
ATOM 721 C C . GLU A 1 85 ? 4.437 8.726 6.198 1.00 90.81 85 GLU A C 1
ATOM 723 O O . GLU A 1 85 ? 4.497 7.509 6.014 1.00 90.81 85 GLU A O 1
ATOM 728 N N . ILE A 1 86 ? 5.025 9.606 5.391 1.00 89.06 86 ILE A N 1
ATOM 729 C CA . ILE A 1 86 ? 5.863 9.236 4.249 1.00 89.06 86 ILE A CA 1
ATOM 730 C C . ILE A 1 86 ? 7.267 9.743 4.545 1.00 89.06 86 ILE A C 1
ATOM 73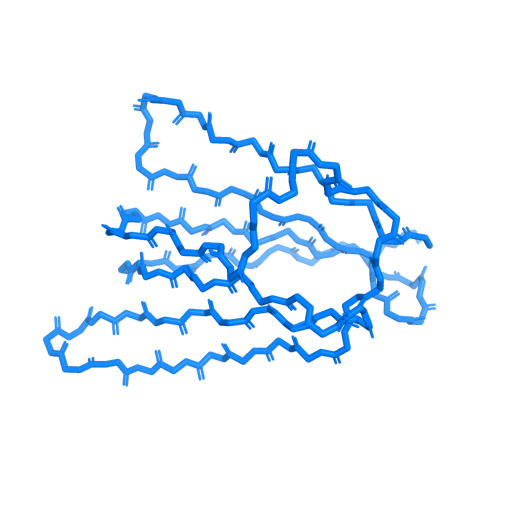2 O O . ILE A 1 86 ? 7.461 10.930 4.792 1.00 89.06 86 ILE A O 1
ATOM 736 N N . ILE A 1 87 ? 8.235 8.834 4.535 1.00 89.81 87 ILE A N 1
ATOM 737 C CA . ILE A 1 87 ? 9.653 9.153 4.674 1.00 89.81 87 ILE A CA 1
ATOM 738 C C . ILE A 1 87 ? 10.316 8.887 3.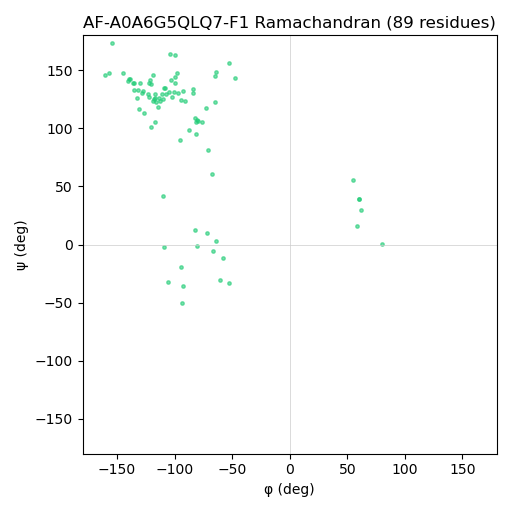329 1.00 89.81 87 ILE A C 1
ATOM 740 O O . ILE A 1 87 ? 10.234 7.775 2.808 1.00 89.81 87 ILE A O 1
ATOM 744 N N . GLU A 1 88 ? 10.993 9.894 2.802 1.00 89.25 88 GLU A N 1
ATOM 745 C CA . GLU A 1 88 ? 11.765 9.834 1.567 1.00 89.25 88 GLU A CA 1
ATOM 746 C C . GLU A 1 88 ? 13.259 9.874 1.900 1.00 89.25 88 GLU A C 1
ATOM 748 O O . GLU A 1 88 ? 13.695 10.649 2.754 1.00 89.25 88 GLU A O 1
ATOM 753 N N . LYS A 1 89 ? 14.045 9.002 1.267 1.00 87.44 89 LYS A N 1
ATOM 754 C CA . LYS A 1 89 ? 15.506 8.985 1.385 1.00 87.44 89 LYS A CA 1
ATOM 755 C C . LYS A 1 89 ? 16.131 8.825 0.011 1.00 87.44 89 LYS A C 1
ATOM 757 O O . LYS A 1 89 ? 15.733 7.926 -0.722 1.00 87.44 89 LYS A O 1
ATOM 762 N N . PHE A 1 90 ? 17.126 9.645 -0.298 1.00 81.56 90 PHE A N 1
ATOM 763 C CA . PHE A 1 90 ? 17.991 9.419 -1.454 1.00 81.56 90 PHE A CA 1
ATOM 764 C C . PHE A 1 90 ? 18.801 8.132 -1.255 1.00 81.56 90 PHE A C 1
ATOM 766 O O . PHE A 1 90 ? 19.114 7.772 -0.113 1.00 81.56 90 PHE A O 1
ATOM 773 N N . VAL A 1 91 ? 19.036 7.414 -2.353 1.00 71.00 91 VAL A N 1
ATOM 774 C CA . VAL A 1 91 ? 19.870 6.202 -2.395 1.00 71.00 91 VAL A CA 1
ATOM 775 C C . VAL A 1 91 ? 21.328 6.579 -2.573 1.00 71.00 91 VAL A C 1
ATOM 777 O O . VAL A 1 91 ? 21.597 7.457 -3.419 1.00 71.00 91 VAL A O 1
#

Mean predicted aligned error: 7.54 Å

Sequence (91 aa):
MTEFKFAILKNEDRLTMKFLSPYRDRNFKFIFKNVLAIRFKTDDRGFKNDDLIIHQFSLKPKGVCEYDFIFASGRRISVKFKRLEIIEKFV

Foldseek 3Di:
DFFFDWDDPVPFLWTWGWTQDPVNFKIKIKIFHAWPDKDKPDPDPDPPDWAFDDWDWDADPPQKIWIWTATPVRIIIIIIGNDMDMDMDTD

Organism: Campylobacter rectus (NCBI:txid203)